Protein AF-A0A0H1RHM1-F1 (afdb_monomer_lite)

Radius of gyration: 13.6 Å; chains: 1; bounding box: 33×22×37 Å

Sequence (57 aa):
EPMDGPRFIWWNFVSSRQDRIEQAKADWKAARFDTMPGDEAEFIPLPEPPPPPVCYP

InterPro domains:
  IPR008778 Pirin, C-terminal domain [PF05726] (1-34)
  IPR011051 RmlC-like cupin domain superfamily [SSF51182] (1-46)

Secondary structure (DSSP, 8-state):
-------EEETTEEES-HHHHHHHHHHHHTT-SPPPTT-TT---PPPSSPPPP----

Organism: NCBI:txid1225564

Structure (mmCIF, N/CA/C/O backbone):
data_AF-A0A0H1RHM1-F1
#
_entry.id   AF-A0A0H1RHM1-F1
#
loop_
_atom_site.group_PDB
_atom_site.id
_atom_site.type_symbol
_atom_site.label_atom_id
_atom_site.label_alt_id
_atom_site.label_comp_id
_atom_site.label_asym_id
_atom_site.label_entity_id
_atom_site.label_seq_id
_atom_site.pdbx_PDB_ins_code
_atom_site.Cartn_x
_atom_site.Cartn_y
_atom_site.Cartn_z
_atom_site.occupancy
_atom_site.B_iso_or_equiv
_atom_site.auth_seq_id
_atom_site.auth_comp_id
_atom_site.auth_asym_id
_atom_site.auth_atom_id
_atom_site.pdbx_PDB_model_num
ATOM 1 N N . GLU A 1 1 ? -21.586 16.180 8.443 1.00 47.91 1 GLU A N 1
ATOM 2 C CA . GLU A 1 1 ? -21.472 15.170 9.520 1.00 47.91 1 GLU A CA 1
ATOM 3 C C . GLU A 1 1 ? -20.073 14.565 9.491 1.00 47.91 1 GLU A C 1
ATOM 5 O O . GLU A 1 1 ? -19.585 14.341 8.384 1.00 47.91 1 GLU A O 1
ATOM 10 N N . PRO A 1 2 ? -19.384 14.372 10.633 1.00 55.16 2 PRO A N 1
ATOM 11 C CA . PRO A 1 2 ? -18.069 13.747 10.621 1.00 55.16 2 PRO A CA 1
ATOM 12 C C . PRO A 1 2 ? -18.253 12.276 10.241 1.00 55.16 2 PRO A C 1
ATOM 14 O O . PRO A 1 2 ? -19.041 11.562 10.857 1.00 55.16 2 PRO A O 1
ATOM 17 N N . MET A 1 3 ? -17.577 11.824 9.185 1.00 61.16 3 MET A N 1
ATOM 18 C CA . MET A 1 3 ? -17.546 10.403 8.837 1.00 61.16 3 MET A CA 1
ATOM 19 C C . MET A 1 3 ? -16.636 9.678 9.837 1.00 61.16 3 MET A C 1
ATOM 21 O O . MET A 1 3 ? -15.464 9.419 9.566 1.00 61.16 3 MET A O 1
ATOM 25 N N . ASP A 1 4 ? -17.176 9.419 11.026 1.00 59.16 4 ASP A N 1
ATOM 26 C CA . ASP A 1 4 ? -16.509 8.80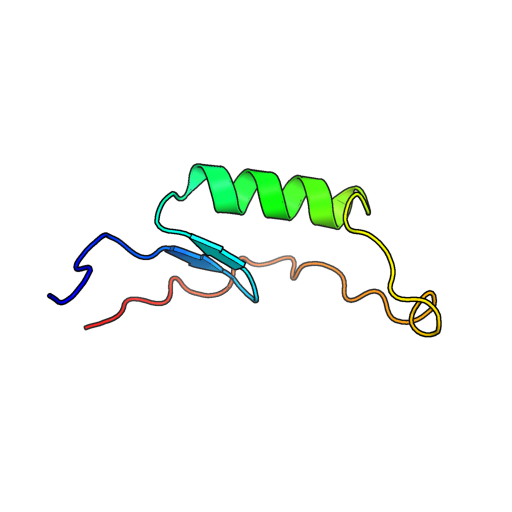9 12.181 1.00 59.16 4 ASP A CA 1
ATOM 27 C C . ASP A 1 4 ? -16.484 7.272 12.061 1.00 59.16 4 ASP A C 1
ATOM 29 O O . ASP A 1 4 ? -17.047 6.525 12.857 1.00 59.16 4 ASP A O 1
ATOM 33 N N . GLY A 1 5 ? -15.903 6.784 10.962 1.00 67.00 5 GLY A N 1
ATOM 34 C CA . GLY A 1 5 ? -15.643 5.360 10.747 1.00 67.00 5 GLY A CA 1
ATOM 35 C C . GLY A 1 5 ? -14.192 5.000 11.087 1.00 67.00 5 GLY A C 1
ATOM 36 O O . GLY A 1 5 ? -13.312 5.856 10.942 1.00 67.00 5 GLY A O 1
ATOM 37 N N . PRO A 1 6 ? -13.897 3.744 11.484 1.00 71.81 6 PRO A N 1
ATOM 38 C CA . PRO A 1 6 ? -12.527 3.296 11.712 1.00 71.81 6 PRO A CA 1
ATOM 39 C C . PRO A 1 6 ? -11.708 3.491 10.434 1.00 71.81 6 PRO A C 1
ATOM 41 O O . PRO A 1 6 ? -11.975 2.866 9.411 1.00 71.81 6 PRO A O 1
ATOM 44 N N . ARG A 1 7 ? -10.729 4.397 10.484 1.00 75.94 7 ARG A N 1
ATOM 45 C CA . ARG A 1 7 ? -9.793 4.675 9.390 1.00 75.94 7 ARG A CA 1
ATOM 46 C C . ARG A 1 7 ? -8.524 3.874 9.618 1.00 75.94 7 ARG A C 1
ATOM 48 O O . ARG A 1 7 ? -7.797 4.096 10.579 1.00 75.94 7 ARG A O 1
ATOM 55 N N . PHE A 1 8 ? -8.262 2.943 8.719 1.00 80.88 8 PHE A N 1
ATOM 56 C CA . PHE A 1 8 ? -7.002 2.231 8.650 1.00 80.88 8 PHE A CA 1
ATOM 57 C C . PHE A 1 8 ? -6.066 3.019 7.738 1.00 80.88 8 PHE A C 1
ATOM 59 O O . PHE A 1 8 ? -6.453 3.422 6.637 1.00 80.88 8 PHE A O 1
ATOM 66 N N . ILE A 1 9 ? -4.844 3.253 8.208 1.00 79.56 9 ILE A N 1
ATOM 67 C CA . ILE A 1 9 ? -3.803 3.931 7.440 1.00 79.56 9 ILE A CA 1
ATOM 68 C C . ILE A 1 9 ? -2.538 3.100 7.496 1.00 79.56 9 ILE A C 1
ATOM 70 O O . ILE A 1 9 ? -2.103 2.670 8.565 1.00 79.56 9 ILE A O 1
ATOM 74 N N . TRP A 1 10 ? -1.958 2.876 6.328 1.00 78.31 10 TRP A N 1
ATOM 75 C CA . TRP A 1 10 ? -0.716 2.150 6.164 1.00 78.31 10 TRP A CA 1
ATOM 76 C C . TRP A 1 10 ? 0.054 2.793 5.018 1.00 78.31 10 TRP A C 1
ATOM 78 O O . TRP A 1 10 ? -0.401 2.765 3.877 1.00 78.31 10 TRP A O 1
ATOM 88 N N . TRP A 1 11 ? 1.211 3.386 5.318 1.00 81.62 11 TRP A N 1
ATOM 89 C CA . TRP A 1 11 ? 1.999 4.133 4.332 1.00 81.62 11 TRP A CA 1
ATOM 90 C C . TRP A 1 11 ? 1.126 5.176 3.595 1.00 81.62 11 TRP A C 1
ATOM 92 O O . TRP A 1 11 ? 0.512 6.007 4.258 1.00 81.62 11 TRP A O 1
ATOM 102 N N . ASN A 1 12 ? 1.023 5.114 2.264 1.00 82.69 12 ASN A N 1
ATOM 103 C CA . ASN A 1 12 ? 0.165 5.981 1.442 1.00 82.69 12 ASN A CA 1
ATOM 104 C C . ASN A 1 12 ? -1.284 5.473 1.275 1.00 82.69 12 ASN A C 1
ATOM 106 O O . ASN A 1 12 ? -2.079 6.088 0.566 1.00 82.69 12 ASN A O 1
ATOM 110 N N . PHE A 1 13 ? -1.651 4.348 1.893 1.00 84.94 13 PHE A N 1
ATOM 111 C CA . PHE A 1 13 ? -2.973 3.743 1.747 1.00 84.94 13 PHE A CA 1
ATOM 112 C C . PHE A 1 13 ? -3.881 4.094 2.924 1.00 84.94 13 PHE A C 1
ATOM 114 O O . PHE A 1 13 ? -3.562 3.816 4.080 1.00 84.94 13 PHE A O 1
ATOM 121 N N . VAL A 1 14 ? -5.049 4.657 2.609 1.00 85.25 14 VAL A N 1
ATOM 122 C CA . VAL A 1 14 ? -6.094 5.016 3.575 1.00 85.25 14 VAL A CA 1
ATOM 123 C C . VAL A 1 14 ? -7.386 4.317 3.180 1.00 85.25 14 VAL A C 1
ATOM 125 O O . VAL A 1 14 ? -7.872 4.460 2.057 1.00 85.25 14 VAL A O 1
ATOM 128 N N . SER A 1 15 ? -7.966 3.551 4.097 1.00 84.19 15 SER A N 1
ATOM 129 C CA . SER A 1 15 ? -9.265 2.924 3.874 1.00 84.19 15 SER A CA 1
ATOM 130 C C . SER A 1 15 ? -10.022 2.759 5.177 1.00 84.19 15 SER A C 1
ATOM 132 O O . 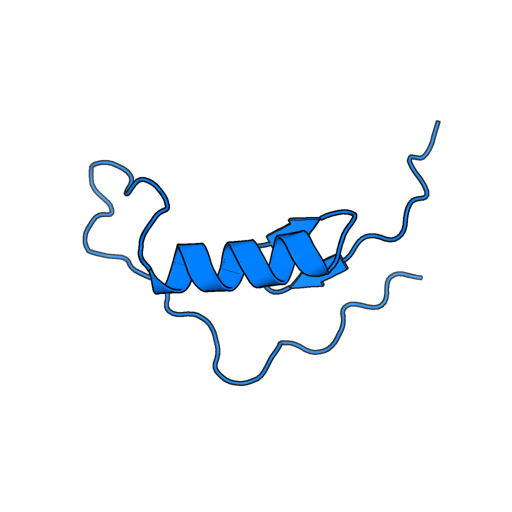SER A 1 15 ? -9.431 2.589 6.234 1.00 84.19 15 SER A O 1
ATOM 134 N N . SER A 1 16 ? -11.347 2.721 5.106 1.00 81.94 16 SER A N 1
ATOM 135 C CA . SER A 1 16 ? -12.179 2.335 6.247 1.00 81.94 16 SER A CA 1
ATOM 136 C C . SER A 1 16 ? -12.189 0.824 6.516 1.00 81.94 16 SER A C 1
ATOM 138 O O . SER A 1 16 ? -12.864 0.358 7.430 1.00 81.94 16 SER A O 1
ATOM 140 N N . ARG A 1 17 ? -11.465 0.031 5.710 1.00 82.69 17 ARG A N 1
ATOM 141 C CA . ARG A 1 17 ? -11.362 -1.430 5.835 1.00 82.69 17 ARG A CA 1
ATOM 142 C C . ARG A 1 17 ? -9.910 -1.885 5.772 1.00 82.69 17 ARG A C 1
ATOM 144 O O . ARG A 1 17 ? -9.198 -1.517 4.841 1.00 82.69 17 ARG A O 1
ATOM 151 N N . GLN A 1 18 ? -9.503 -2.744 6.703 1.00 80.94 18 GLN A N 1
ATOM 152 C CA . GLN A 1 18 ? -8.149 -3.299 6.729 1.00 80.94 18 GLN A CA 1
ATOM 153 C C . GLN A 1 18 ? -7.882 -4.223 5.527 1.00 80.94 18 GLN A C 1
ATOM 155 O O . GLN A 1 18 ? -6.838 -4.094 4.895 1.00 80.94 18 GLN A O 1
ATOM 160 N N . ASP A 1 19 ? -8.854 -5.047 5.114 1.00 86.00 19 ASP A N 1
ATOM 161 C CA . ASP A 1 19 ? -8.713 -5.947 3.952 1.00 86.00 19 ASP A CA 1
ATOM 162 C C . ASP A 1 19 ? -8.407 -5.197 2.648 1.00 86.00 19 ASP A C 1
ATOM 164 O O . ASP A 1 19 ? -7.662 -5.671 1.793 1.00 86.00 19 ASP A O 1
ATOM 168 N N . ARG A 1 20 ? -8.960 -3.984 2.498 1.00 87.69 20 ARG A N 1
ATOM 169 C CA . ARG A 1 20 ? -8.688 -3.117 1.341 1.00 87.69 20 ARG A CA 1
ATOM 170 C C . ARG A 1 20 ? -7.232 -2.672 1.298 1.00 87.69 20 ARG A C 1
ATOM 172 O O . ARG A 1 20 ? -6.690 -2.524 0.208 1.00 87.69 20 ARG A O 1
ATOM 179 N N . ILE A 1 21 ? -6.619 -2.455 2.457 1.00 86.44 21 ILE A N 1
ATOM 180 C CA . ILE A 1 21 ? -5.213 -2.072 2.549 1.00 86.44 21 ILE A CA 1
ATOM 181 C C . ILE A 1 21 ? -4.326 -3.263 2.198 1.00 86.44 21 ILE A C 1
ATOM 183 O O . ILE A 1 21 ? -3.412 -3.098 1.400 1.00 86.44 21 ILE A O 1
ATOM 187 N N . GLU A 1 22 ? -4.610 -4.460 2.715 1.00 87.12 22 GLU A N 1
ATOM 188 C CA . GLU A 1 22 ? -3.853 -5.671 2.353 1.00 87.12 22 GLU A CA 1
ATOM 189 C C . GLU A 1 22 ? -3.932 -5.972 0.849 1.00 87.12 22 GLU A C 1
ATOM 191 O O . GLU A 1 22 ? -2.912 -6.246 0.214 1.00 87.12 22 GLU A O 1
ATOM 196 N N . GLN A 1 23 ? -5.117 -5.829 0.249 1.00 89.38 23 GLN A N 1
ATOM 197 C CA . GLN A 1 23 ? -5.287 -5.954 -1.199 1.00 89.38 23 GLN A CA 1
ATOM 198 C C . GLN A 1 23 ? -4.446 -4.912 -1.955 1.00 89.38 23 GLN A C 1
ATOM 200 O O . GLN A 1 23 ? -3.730 -5.264 -2.888 1.00 89.38 23 GLN A O 1
ATOM 205 N N . ALA A 1 24 ? -4.460 -3.651 -1.511 1.00 87.69 24 ALA A N 1
ATOM 206 C CA . ALA A 1 24 ? -3.679 -2.587 -2.135 1.00 87.69 24 ALA A CA 1
ATOM 207 C C . ALA A 1 24 ? -2.162 -2.821 -2.028 1.00 87.69 24 ALA A C 1
ATOM 209 O O . ALA A 1 24 ? -1.434 -2.541 -2.978 1.00 87.69 24 ALA A O 1
ATOM 210 N N . LYS A 1 25 ? -1.677 -3.410 -0.926 1.00 85.31 25 LYS A N 1
ATOM 211 C CA . LYS A 1 25 ? -0.279 -3.861 -0.813 1.00 85.31 25 LYS A CA 1
ATOM 212 C C . LYS A 1 25 ? 0.058 -4.911 -1.867 1.00 85.31 25 LYS A C 1
ATOM 214 O O . LYS A 1 25 ? 1.100 -4.821 -2.514 1.00 85.31 25 LYS A O 1
ATOM 219 N N . ALA A 1 26 ? -0.809 -5.910 -2.032 1.00 86.94 26 ALA A N 1
ATOM 220 C CA . ALA A 1 26 ? -0.606 -6.9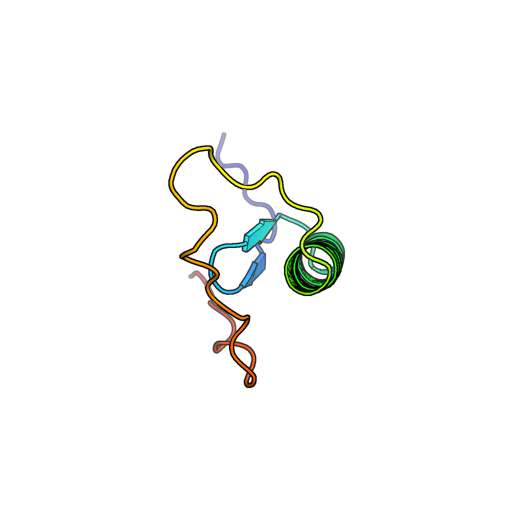69 -3.014 1.00 86.94 26 ALA A CA 1
ATOM 221 C C . ALA A 1 26 ? -0.615 -6.413 -4.445 1.00 86.94 26 ALA A C 1
ATOM 223 O O . ALA A 1 26 ? 0.273 -6.743 -5.230 1.00 86.94 26 ALA A O 1
ATOM 224 N N . ASP A 1 27 ? -1.559 -5.524 -4.759 1.00 87.94 27 ASP A N 1
ATOM 225 C CA . ASP A 1 27 ? -1.648 -4.874 -6.068 1.00 87.94 27 ASP A CA 1
ATOM 226 C C . ASP A 1 27 ? -0.443 -3.952 -6.335 1.00 87.94 27 ASP A C 1
ATOM 228 O O . ASP A 1 27 ? 0.059 -3.919 -7.458 1.00 87.94 27 ASP A O 1
ATOM 232 N N . TRP A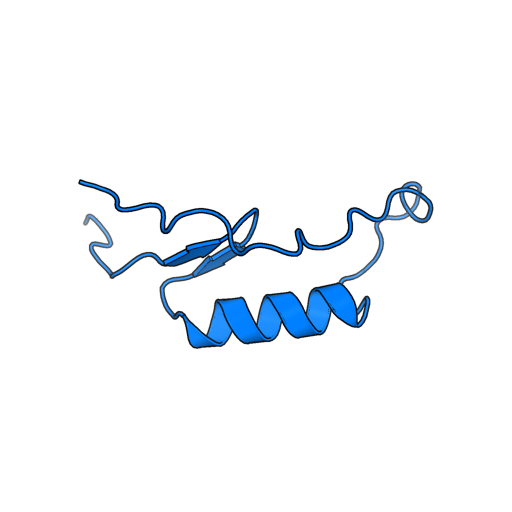 1 28 ? 0.097 -3.283 -5.310 1.00 84.81 28 TRP A N 1
ATOM 233 C CA . TRP A 1 28 ? 1.309 -2.464 -5.424 1.00 84.81 28 TRP A CA 1
ATOM 234 C C . TRP A 1 28 ? 2.549 -3.318 -5.675 1.00 84.81 28 TRP A C 1
ATOM 236 O O . TRP A 1 28 ? 3.328 -3.038 -6.583 1.00 84.81 28 TRP A O 1
ATOM 246 N N . LYS A 1 29 ? 2.700 -4.421 -4.932 1.00 82.00 29 LYS A N 1
ATOM 247 C CA . LYS A 1 29 ? 3.779 -5.394 -5.153 1.00 82.00 29 LYS A CA 1
ATOM 248 C C . LYS A 1 29 ? 3.692 -6.054 -6.533 1.00 82.00 29 LYS A C 1
ATOM 250 O O . LYS A 1 29 ? 4.719 -6.399 -7.107 1.00 82.00 29 LYS A O 1
ATOM 255 N N . ALA A 1 30 ? 2.480 -6.231 -7.053 1.00 85.31 30 ALA A N 1
ATOM 256 C CA . ALA A 1 30 ? 2.224 -6.771 -8.382 1.00 85.31 30 ALA A CA 1
ATOM 257 C C . ALA A 1 30 ? 2.283 -5.713 -9.502 1.00 85.31 30 ALA A C 1
ATOM 259 O O . ALA A 1 30 ? 1.999 -6.065 -10.645 1.00 85.31 30 ALA A O 1
ATOM 260 N N . ALA A 1 31 ? 2.610 -4.450 -9.188 1.00 80.94 31 ALA A N 1
ATOM 261 C CA . ALA A 1 31 ? 2.621 -3.327 -10.129 1.00 80.94 31 ALA A CA 1
ATOM 262 C C . ALA A 1 31 ? 1.320 -3.211 -10.953 1.00 80.94 31 ALA A C 1
ATOM 264 O O . ALA A 1 31 ? 1.338 -2.944 -12.151 1.00 80.94 31 ALA A O 1
ATOM 265 N N . ARG A 1 32 ? 0.170 -3.448 -10.308 1.00 83.50 32 ARG A N 1
ATOM 266 C CA . ARG A 1 32 ? -1.164 -3.347 -10.930 1.00 83.50 32 ARG A CA 1
ATOM 267 C C . ARG A 1 32 ? -1.726 -1.929 -10.960 1.00 83.50 32 ARG A C 1
ATOM 269 O O . ARG A 1 32 ? -2.780 -1.712 -11.552 1.00 83.50 32 ARG A O 1
ATOM 276 N N . PHE A 1 33 ? -1.070 -0.992 -10.284 1.00 77.56 33 PHE A N 1
ATOM 277 C CA . PHE A 1 33 ? -1.396 0.422 -10.393 1.00 77.56 33 PHE A CA 1
ATOM 278 C C . PHE A 1 33 ? -0.802 0.972 -11.688 1.00 77.56 33 PHE A C 1
ATOM 280 O O . PHE A 1 33 ? 0.335 0.647 -12.022 1.00 77.56 33 PHE A O 1
ATOM 287 N N . ASP A 1 34 ? -1.580 1.788 -12.400 1.00 73.81 34 ASP A N 1
ATOM 288 C CA . ASP A 1 34 ? -1.114 2.464 -13.609 1.00 73.81 34 ASP A CA 1
ATOM 289 C C . ASP A 1 34 ? 0.132 3.298 -13.296 1.00 73.81 34 ASP A C 1
ATOM 291 O O . ASP A 1 34 ? 0.144 4.107 -12.362 1.00 73.81 34 ASP A O 1
ATOM 295 N N . THR A 1 35 ? 1.184 3.098 -14.081 1.00 68.38 35 THR A N 1
ATOM 296 C CA . THR A 1 35 ? 2.378 3.939 -14.036 1.00 68.38 35 THR A CA 1
ATOM 297 C C . THR A 1 35 ? 2.058 5.270 -14.698 1.00 68.38 35 THR A C 1
ATOM 299 O O . THR A 1 35 ? 1.553 5.301 -15.822 1.00 68.38 35 THR A O 1
ATOM 302 N N . MET A 1 36 ? 2.358 6.384 -14.028 1.00 68.69 36 MET A N 1
ATOM 303 C CA . MET A 1 36 ? 2.214 7.684 -14.675 1.00 68.69 36 MET A CA 1
ATOM 304 C C . MET A 1 36 ? 3.227 7.819 -15.822 1.00 68.69 36 MET A C 1
ATOM 306 O O . MET A 1 36 ? 4.397 7.467 -15.649 1.00 68.69 36 MET A O 1
ATOM 310 N N . PRO A 1 37 ? 2.811 8.350 -16.986 1.00 65.81 37 PRO A N 1
ATOM 311 C CA . PRO A 1 37 ? 3.722 8.584 -18.098 1.00 65.81 37 PRO A CA 1
ATOM 312 C C . PRO A 1 37 ? 4.800 9.596 -17.681 1.00 65.81 37 PRO A C 1
ATOM 314 O O . PRO A 1 37 ? 4.481 10.739 -17.358 1.00 65.81 3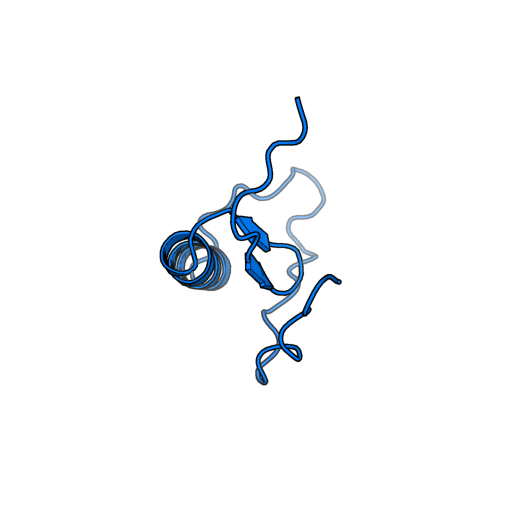7 PRO A O 1
ATOM 317 N N . GLY A 1 38 ? 6.067 9.169 -17.691 1.00 69.06 38 GLY A N 1
ATOM 318 C CA . GLY A 1 38 ? 7.226 9.968 -17.263 1.00 69.06 38 GLY A CA 1
ATOM 319 C C . GLY A 1 38 ? 7.843 9.565 -15.916 1.00 69.06 38 GLY A C 1
ATOM 320 O O . GLY A 1 38 ? 8.981 9.942 -15.659 1.00 69.06 38 GLY A O 1
ATOM 321 N N . ASP A 1 39 ? 7.149 8.747 -15.119 1.00 67.81 39 ASP A N 1
ATOM 322 C CA . ASP A 1 39 ? 7.583 8.271 -13.790 1.00 67.81 39 ASP A CA 1
ATOM 323 C C . ASP A 1 39 ? 7.800 6.743 -13.757 1.00 67.81 39 ASP A C 1
ATOM 325 O O . ASP A 1 39 ? 7.909 6.119 -12.705 1.00 67.81 39 ASP A O 1
ATOM 329 N N . GLU A 1 40 ? 7.900 6.115 -14.933 1.00 65.25 40 GLU A N 1
ATOM 330 C CA . GLU A 1 40 ? 8.070 4.661 -15.103 1.00 65.25 40 GLU A CA 1
ATOM 331 C C . GLU A 1 40 ? 9.325 4.111 -14.395 1.00 65.25 40 GLU A C 1
ATOM 333 O O . GLU A 1 40 ? 9.408 2.917 -14.108 1.00 65.25 40 GLU A O 1
ATOM 338 N N . ALA A 1 41 ? 10.302 4.978 -14.109 1.00 64.62 41 ALA A N 1
ATOM 339 C CA . ALA A 1 41 ? 11.552 4.633 -13.439 1.00 64.62 41 ALA A CA 1
ATOM 340 C C . ALA A 1 41 ? 11.500 4.759 -11.903 1.00 64.62 41 ALA A C 1
ATOM 342 O O . ALA A 1 41 ? 12.380 4.215 -11.233 1.00 64.62 41 ALA A O 1
ATOM 343 N N . GLU A 1 42 ? 10.505 5.446 -11.332 1.00 68.31 42 GLU A N 1
ATOM 344 C CA . GLU A 1 42 ? 10.474 5.785 -9.903 1.00 68.31 42 GLU A CA 1
ATOM 345 C C . GLU A 1 42 ? 9.466 4.906 -9.142 1.00 68.31 42 GLU A C 1
ATOM 347 O O . GLU A 1 42 ? 8.401 5.321 -8.690 1.00 68.31 42 GLU A O 1
ATOM 352 N N . PHE A 1 43 ? 9.810 3.622 -9.005 1.00 74.81 43 PHE A N 1
ATOM 353 C CA . PHE A 1 43 ? 9.023 2.676 -8.214 1.00 74.81 43 PHE A CA 1
ATOM 354 C C . PHE A 1 43 ? 9.477 2.669 -6.751 1.00 74.81 43 PHE A C 1
ATOM 356 O O . PHE A 1 43 ? 10.588 2.234 -6.439 1.00 74.81 43 PHE A O 1
ATOM 363 N N . ILE A 1 44 ? 8.601 3.089 -5.832 1.00 78.31 44 ILE A N 1
ATOM 364 C CA . ILE A 1 44 ? 8.863 3.001 -4.389 1.00 78.31 44 ILE A CA 1
ATOM 365 C C . ILE A 1 44 ? 8.392 1.631 -3.878 1.00 78.31 44 ILE A C 1
ATOM 367 O O . ILE A 1 44 ? 7.182 1.384 -3.830 1.00 78.31 44 ILE A O 1
ATOM 371 N N . PRO A 1 45 ? 9.299 0.718 -3.484 1.00 78.38 45 PRO A N 1
ATOM 372 C CA . PRO A 1 45 ? 8.897 -0.567 -2.931 1.00 78.38 45 PRO A CA 1
ATOM 373 C C . PRO A 1 45 ? 8.214 -0.386 -1.573 1.00 78.38 45 PRO A C 1
ATOM 375 O O . PRO A 1 45 ? 8.462 0.572 -0.839 1.00 78.38 45 PRO A O 1
ATOM 378 N N . LEU A 1 46 ? 7.360 -1.344 -1.219 1.00 78.12 46 LEU A N 1
ATOM 379 C CA . LEU A 1 46 ? 6.739 -1.363 0.100 1.00 78.12 46 LEU A CA 1
ATOM 380 C C . LEU A 1 46 ? 7.799 -1.596 1.193 1.00 78.12 46 LEU A C 1
ATOM 382 O O . LEU A 1 46 ? 8.668 -2.448 1.008 1.00 78.12 46 LEU A O 1
ATOM 386 N N . PRO A 1 47 ? 7.718 -0.902 2.341 1.00 75.25 47 PRO A N 1
ATOM 387 C CA . PRO A 1 47 ? 8.615 -1.150 3.468 1.00 75.25 47 PRO A CA 1
ATOM 388 C C . PRO A 1 47 ? 8.370 -2.540 4.089 1.00 75.25 47 PRO A C 1
ATOM 390 O O . PRO A 1 47 ? 7.224 -2.962 4.251 1.00 75.25 47 PRO A O 1
ATOM 393 N N . GLU A 1 48 ? 9.448 -3.247 4.447 1.00 69.69 48 GLU A N 1
ATOM 394 C CA . GLU A 1 48 ? 9.407 -4.631 4.960 1.00 69.69 48 GLU A CA 1
ATOM 395 C C . GLU A 1 48 ? 9.067 -4.803 6.457 1.00 69.69 48 GLU A C 1
ATOM 397 O O . GLU A 1 48 ? 8.632 -5.893 6.832 1.00 69.69 48 GLU A O 1
ATOM 402 N N . PRO A 1 49 ? 9.110 -3.771 7.321 1.00 70.62 49 PRO A N 1
ATOM 403 C CA . PRO A 1 49 ? 8.257 -3.740 8.502 1.00 70.62 49 PRO A CA 1
ATOM 404 C C . PRO A 1 49 ? 6.980 -2.935 8.208 1.00 70.62 49 PRO A C 1
ATOM 406 O O . PRO A 1 49 ? 7.065 -1.831 7.658 1.00 70.62 49 PRO A O 1
ATOM 409 N N . PRO A 1 50 ? 5.784 -3.422 8.599 1.00 64.44 50 PRO A N 1
ATOM 410 C CA . PRO A 1 50 ? 4.607 -2.568 8.586 1.00 64.44 50 PRO A CA 1
ATOM 411 C C . PRO A 1 50 ? 4.899 -1.330 9.457 1.00 64.44 50 PRO A C 1
ATOM 413 O O . PRO A 1 50 ? 5.433 -1.481 10.560 1.00 64.44 50 PRO A O 1
ATOM 416 N N . PRO A 1 51 ? 4.583 -0.109 8.985 1.00 64.88 51 PRO A N 1
ATOM 417 C CA . PRO A 1 51 ? 4.700 1.083 9.802 1.00 64.88 51 PRO A CA 1
ATOM 418 C C . PRO A 1 51 ? 3.860 0.902 11.072 1.00 64.88 51 PRO A C 1
ATOM 420 O O . PRO A 1 51 ? 2.855 0.177 11.046 1.00 64.88 51 PRO A O 1
ATOM 423 N N . PRO A 1 52 ? 4.261 1.539 12.185 1.00 66.81 52 PRO A N 1
ATOM 424 C CA . PRO A 1 52 ? 3.501 1.464 13.422 1.00 66.81 52 PRO A CA 1
ATOM 425 C C . PRO A 1 52 ? 2.041 1.852 13.147 1.00 66.81 52 PRO A C 1
ATOM 427 O O . PRO A 1 52 ? 1.800 2.777 12.363 1.00 66.81 52 PRO A O 1
ATOM 430 N N . PRO A 1 53 ? 1.063 1.149 13.748 1.00 68.19 53 PRO A N 1
ATOM 431 C CA . PRO A 1 53 ? -0.341 1.461 13.542 1.00 68.19 53 PRO A CA 1
ATOM 432 C C . PRO A 1 53 ? -0.583 2.914 13.947 1.00 68.19 53 PRO A C 1
ATOM 434 O O . PRO A 1 53 ? -0.359 3.299 15.096 1.00 68.19 53 PRO A O 1
ATOM 437 N N . VAL A 1 54 ? -1.006 3.730 12.982 1.00 67.75 54 VAL A N 1
ATOM 438 C CA . VAL A 1 54 ? -1.318 5.138 13.218 1.00 67.75 54 VAL A CA 1
ATOM 439 C C . VAL A 1 54 ? -2.632 5.177 13.997 1.00 67.75 54 VAL A C 1
ATOM 441 O O . VAL A 1 54 ? -3.712 5.057 13.422 1.00 67.75 54 VAL A O 1
ATOM 444 N N . CYS A 1 55 ? -2.542 5.247 15.324 1.00 56.84 55 CYS A N 1
ATOM 445 C CA . CYS A 1 55 ? -3.705 5.356 16.194 1.00 56.84 55 CYS A CA 1
ATOM 446 C C . CYS A 1 55 ? -4.091 6.835 16.276 1.00 56.84 55 CYS A C 1
ATOM 448 O O . CYS A 1 55 ? -3.393 7.628 16.910 1.00 56.84 55 CYS A O 1
ATOM 450 N N . TYR A 1 56 ? -5.154 7.221 15.573 1.00 53.31 56 TYR A N 1
ATOM 451 C CA . TYR A 1 56 ? -5.713 8.561 15.714 1.00 53.31 56 TYR A CA 1
ATOM 452 C C . TYR A 1 56 ? -6.400 8.685 17.080 1.00 53.31 56 TYR A C 1
ATOM 454 O O . TYR A 1 56 ? -7.107 7.746 17.455 1.00 53.31 56 TYR A O 1
ATOM 462 N N . PRO A 1 57 ? -6.199 9.797 17.812 1.00 57.72 57 PRO A N 1
ATOM 463 C CA . PRO A 1 57 ? -7.074 10.145 18.924 1.00 57.72 57 PRO A CA 1
ATOM 4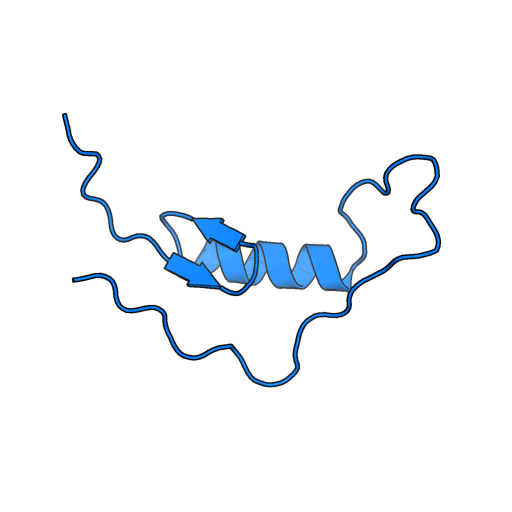64 C C . PRO A 1 57 ? -8.511 10.392 18.447 1.00 57.72 57 PRO A C 1
ATOM 466 O O . PRO A 1 57 ? -8.702 10.729 17.250 1.00 57.72 57 PRO A O 1
#

pLDDT: mean 74.68, std 10.27, range [47.91, 89.38]

Foldseek 3Di:
DPPPACWWDWDPDIDSDPVVVVVVLVCLVVVVDDDDVPCPPPRDHHDPDTPDGPDDD